Protein AF-A0A640W2N6-F1 (afdb_monomer)

Foldseek 3Di:
DPPLVVLQVVLVVLVVVLVVCVVVVPDDPVVSVVSCVVSVVSNVVSVVVVPPPDPPPCDVVNVVVVVVVD

Structure (mmCIF, N/CA/C/O backbone):
data_AF-A0A640W2N6-F1
#
_entry.id   AF-A0A640W2N6-F1
#
loop_
_atom_site.group_PDB
_atom_site.id
_atom_site.type_symbol
_atom_site.label_atom_id
_atom_site.label_alt_id
_atom_site.label_comp_id
_atom_site.label_asym_id
_atom_site.label_entity_id
_atom_site.label_seq_id
_atom_site.pdbx_PDB_ins_code
_atom_site.Cartn_x
_atom_site.Cartn_y
_atom_site.Cartn_z
_atom_site.occupancy
_atom_site.B_iso_or_equiv
_atom_site.auth_seq_id
_atom_site.auth_comp_id
_atom_site.auth_asym_id
_atom_site.auth_atom_id
_atom_site.pdbx_PDB_model_num
ATOM 1 N N . MET A 1 1 ? 20.556 -1.960 -3.375 1.00 50.00 1 MET A N 1
ATOM 2 C CA . MET A 1 1 ? 19.292 -2.742 -3.363 1.00 50.00 1 MET A CA 1
ATOM 3 C C . MET A 1 1 ? 18.247 -2.022 -4.212 1.00 50.00 1 MET A C 1
ATOM 5 O O . MET A 1 1 ? 18.045 -0.830 -4.017 1.00 50.00 1 MET A O 1
ATOM 9 N N . LYS A 1 2 ? 17.649 -2.695 -5.205 1.00 49.44 2 LYS A N 1
ATOM 10 C CA . LYS A 1 2 ? 16.704 -2.088 -6.163 1.00 49.44 2 LYS A CA 1
ATOM 11 C C . LYS A 1 2 ? 15.475 -1.532 -5.418 1.00 49.44 2 LYS A C 1
ATOM 13 O O . LYS A 1 2 ? 14.730 -2.295 -4.807 1.00 49.44 2 LYS A O 1
ATOM 18 N N . LYS A 1 3 ? 15.280 -0.209 -5.507 1.00 55.28 3 LYS A N 1
ATOM 19 C CA . LYS A 1 3 ? 14.236 0.612 -4.862 1.00 55.28 3 LYS A CA 1
ATOM 20 C C . LYS A 1 3 ? 12.793 0.044 -4.837 1.00 55.28 3 LYS A C 1
ATOM 22 O O . LYS A 1 3 ? 12.156 0.253 -3.808 1.00 55.28 3 LYS A O 1
ATOM 27 N N . PRO A 1 4 ? 12.270 -0.718 -5.828 1.00 60.41 4 PRO A N 1
ATOM 28 C CA . PRO A 1 4 ? 10.884 -1.216 -5.773 1.00 60.41 4 PRO A CA 1
ATOM 29 C C . PRO A 1 4 ? 10.555 -2.095 -4.557 1.00 60.41 4 PRO A C 1
ATOM 31 O O . PRO A 1 4 ? 9.421 -2.092 -4.095 1.00 60.41 4 PRO A O 1
ATOM 34 N N . LYS A 1 5 ? 11.533 -2.813 -3.983 1.00 63.72 5 LYS A N 1
ATOM 35 C CA . LYS A 1 5 ? 11.252 -3.736 -2.869 1.00 63.72 5 LYS A CA 1
ATOM 36 C C . LYS A 1 5 ? 10.911 -3.036 -1.549 1.00 63.72 5 LYS A C 1
ATOM 38 O O . LYS A 1 5 ? 10.206 -3.618 -0.736 1.00 63.72 5 LYS A O 1
ATOM 43 N N . ARG A 1 6 ? 11.396 -1.808 -1.318 1.00 68.75 6 ARG A N 1
ATOM 44 C CA . ARG A 1 6 ? 11.142 -1.089 -0.054 1.00 68.75 6 ARG A CA 1
ATOM 45 C C . ARG A 1 6 ? 9.682 -0.656 0.078 1.00 68.75 6 ARG A C 1
ATOM 47 O O . ARG A 1 6 ? 9.129 -0.796 1.157 1.00 68.75 6 ARG A O 1
ATOM 54 N N . HIS A 1 7 ? 9.064 -0.213 -1.017 1.00 71.50 7 HIS A N 1
ATOM 55 C CA . HIS A 1 7 ? 7.671 0.249 -1.023 1.00 71.50 7 HIS A CA 1
ATOM 56 C C . HIS A 1 7 ? 6.668 -0.873 -0.733 1.00 71.50 7 HIS A C 1
ATOM 58 O O . HIS A 1 7 ? 5.675 -0.652 -0.044 1.00 71.50 7 HIS A O 1
ATOM 64 N N . LEU A 1 8 ? 6.963 -2.089 -1.198 1.00 70.81 8 LEU A N 1
ATOM 65 C CA . LEU A 1 8 ? 6.183 -3.281 -0.868 1.00 70.81 8 LEU A CA 1
ATOM 66 C C . LEU A 1 8 ? 6.275 -3.634 0.614 1.00 70.81 8 LEU A C 1
ATOM 68 O O . LEU A 1 8 ? 5.261 -3.940 1.226 1.00 70.81 8 LEU A O 1
ATOM 72 N N . ILE A 1 9 ? 7.474 -3.546 1.198 1.00 77.69 9 ILE A N 1
ATOM 73 C CA . ILE A 1 9 ? 7.678 -3.812 2.626 1.00 77.69 9 ILE A CA 1
ATOM 74 C C . ILE A 1 9 ? 6.898 -2.797 3.468 1.00 77.69 9 ILE A C 1
ATOM 76 O O . ILE A 1 9 ? 6.171 -3.195 4.370 1.00 77.69 9 ILE A O 1
ATOM 80 N N . THR A 1 10 ? 6.976 -1.501 3.151 1.00 77.88 10 THR A N 1
ATOM 81 C CA . THR A 1 10 ? 6.186 -0.479 3.860 1.00 77.88 10 THR A CA 1
ATOM 82 C C . THR A 1 10 ? 4.684 -0.670 3.685 1.00 77.88 10 THR A C 1
ATOM 84 O O . THR A 1 10 ? 3.945 -0.514 4.652 1.00 77.88 10 THR A O 1
ATOM 87 N N . ALA A 1 11 ? 4.224 -1.048 2.490 1.00 78.12 11 ALA A N 1
ATOM 88 C CA . ALA A 1 11 ? 2.812 -1.333 2.249 1.00 78.12 11 ALA A CA 1
ATOM 89 C C . ALA A 1 11 ? 2.330 -2.550 3.059 1.00 78.12 11 ALA A C 1
ATOM 91 O O . ALA A 1 11 ? 1.250 -2.513 3.642 1.00 78.12 11 ALA A O 1
ATOM 92 N N . PHE A 1 12 ? 3.157 -3.593 3.159 1.00 80.25 12 PHE A N 1
ATOM 93 C CA . PHE A 1 12 ? 2.866 -4.779 3.960 1.00 80.25 12 PHE A CA 1
ATOM 94 C C . PHE A 1 12 ? 2.806 -4.465 5.460 1.00 80.25 12 PHE A C 1
ATOM 96 O O . PHE A 1 12 ? 1.889 -4.907 6.144 1.00 80.25 12 PHE A O 1
ATOM 103 N N . ILE A 1 13 ? 3.741 -3.652 5.964 1.00 84.88 13 ILE A N 1
ATOM 104 C CA . ILE A 1 13 ? 3.741 -3.201 7.363 1.00 84.88 13 ILE A CA 1
ATOM 105 C C . ILE A 1 13 ? 2.478 -2.383 7.664 1.00 84.88 13 ILE A C 1
ATOM 107 O O . ILE A 1 13 ? 1.821 -2.639 8.668 1.00 84.88 13 ILE A O 1
ATOM 111 N N . LEU A 1 14 ? 2.103 -1.444 6.787 1.00 83.62 14 LEU A N 1
ATOM 112 C CA . LEU A 1 14 ? 0.874 -0.652 6.935 1.00 83.62 14 LEU A CA 1
ATOM 113 C C . LEU A 1 14 ? -0.376 -1.535 6.994 1.00 83.62 14 LEU A C 1
ATOM 115 O O . LEU A 1 14 ? -1.233 -1.325 7.850 1.00 83.62 14 LEU A O 1
ATOM 119 N N . LEU A 1 15 ? -0.459 -2.541 6.120 1.00 82.62 15 LEU A N 1
ATOM 120 C CA . LEU A 1 15 ? -1.565 -3.496 6.116 1.00 82.62 15 LEU A CA 1
ATOM 121 C C . LEU A 1 15 ? -1.616 -4.302 7.423 1.00 82.62 15 L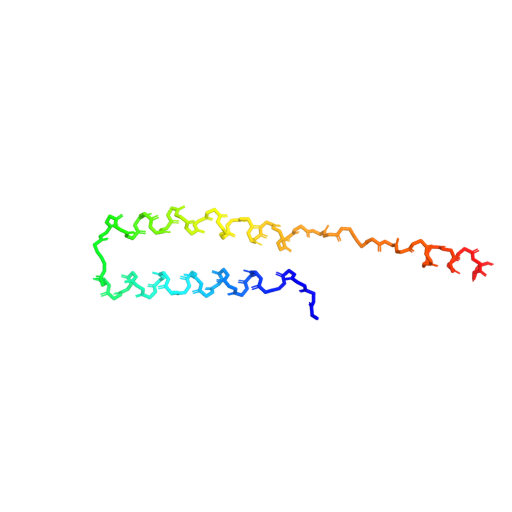EU A C 1
ATOM 123 O O . LEU A 1 15 ? -2.681 -4.455 8.015 1.00 82.62 15 LEU A O 1
ATOM 127 N N . PHE A 1 16 ? -0.466 -4.782 7.900 1.00 85.06 16 PHE A N 1
ATOM 128 C CA . PHE A 1 16 ? -0.380 -5.561 9.135 1.00 85.06 16 PHE A CA 1
ATOM 129 C C . PHE A 1 16 ? -0.801 -4.747 10.366 1.00 85.06 16 PHE A C 1
ATOM 131 O O . PHE A 1 16 ? -1.565 -5.232 11.199 1.00 85.06 16 PHE A O 1
ATOM 138 N N . VAL A 1 17 ? -0.364 -3.488 10.451 1.00 85.38 17 VAL A N 1
ATOM 139 C CA . VAL A 1 17 ? -0.772 -2.566 11.520 1.00 85.38 17 VAL A CA 1
ATOM 140 C C . VAL A 1 17 ? -2.279 -2.304 11.469 1.00 85.38 17 VAL A C 1
ATOM 142 O O . VAL A 1 17 ? -2.931 -2.354 12.509 1.00 85.38 17 VAL A O 1
ATOM 145 N N . ALA A 1 18 ? -2.850 -2.093 10.280 1.00 78.75 18 ALA A N 1
ATOM 146 C CA . ALA A 1 18 ? -4.290 -1.887 10.129 1.00 78.75 18 ALA A CA 1
ATOM 147 C C . ALA A 1 18 ? -5.109 -3.108 10.595 1.00 78.75 18 ALA A C 1
ATOM 149 O O . ALA A 1 18 ? -6.109 -2.945 11.290 1.00 78.75 18 ALA A O 1
ATOM 150 N N . ILE A 1 19 ? -4.658 -4.328 10.281 1.00 82.88 19 ILE A N 1
ATOM 151 C CA . ILE A 1 19 ? -5.308 -5.574 10.725 1.00 82.88 19 ILE A CA 1
ATOM 152 C C . ILE A 1 19 ? -5.233 -5.732 12.249 1.00 82.88 19 ILE A C 1
ATOM 154 O O . ILE A 1 19 ? -6.219 -6.117 12.875 1.00 82.88 19 ILE A O 1
ATOM 158 N N . LEU A 1 20 ? -4.086 -5.426 12.863 1.00 83.88 20 LEU A N 1
ATOM 159 C CA . LEU A 1 20 ? -3.946 -5.4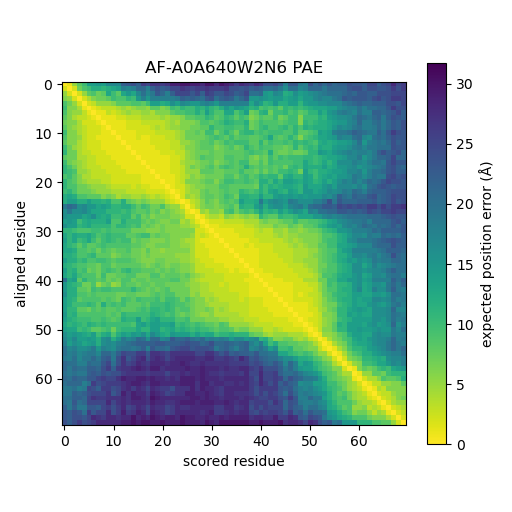91 14.320 1.00 83.88 20 LEU A CA 1
ATOM 160 C C . LEU A 1 20 ? -4.882 -4.509 15.026 1.00 83.88 20 LEU A C 1
ATOM 162 O O . LEU A 1 20 ? -5.536 -4.885 15.995 1.00 83.88 20 LEU A O 1
ATOM 166 N N . ILE A 1 21 ? -4.983 -3.278 14.523 1.00 80.31 21 ILE A N 1
ATOM 167 C CA . ILE A 1 21 ? -5.907 -2.271 15.057 1.00 80.31 21 ILE A CA 1
ATOM 168 C C . ILE A 1 21 ? -7.354 -2.781 15.003 1.00 80.31 21 ILE A C 1
ATOM 170 O O . ILE A 1 21 ? -8.056 -2.692 16.013 1.00 80.31 21 ILE A O 1
ATOM 174 N N . TYR A 1 22 ? -7.745 -3.388 13.877 1.00 72.25 22 TYR A N 1
ATOM 175 C CA . TYR A 1 22 ? -9.076 -3.967 13.683 1.00 72.25 22 TYR A CA 1
ATOM 176 C C . TYR A 1 22 ? -9.402 -5.075 14.693 1.00 72.25 22 TYR A C 1
ATOM 178 O O . TYR A 1 22 ? -10.480 -5.097 15.287 1.00 72.25 22 TYR A O 1
ATOM 186 N N . ILE A 1 23 ? -8.456 -5.987 14.941 1.00 77.25 23 ILE A N 1
ATOM 187 C CA . ILE A 1 23 ? -8.657 -7.106 15.875 1.00 77.25 23 ILE A CA 1
ATOM 188 C C . ILE A 1 23 ? -8.814 -6.611 17.315 1.00 77.25 23 ILE A C 1
ATOM 190 O O . ILE A 1 23 ? -9.638 -7.139 18.062 1.00 77.25 23 ILE A O 1
ATOM 194 N N . ILE A 1 24 ? -8.036 -5.602 17.713 1.00 81.38 24 ILE A N 1
ATOM 195 C CA . ILE A 1 24 ? -8.038 -5.111 19.096 1.00 81.38 24 ILE A CA 1
ATOM 196 C C . ILE A 1 24 ? -9.242 -4.176 19.349 1.00 81.38 24 ILE A C 1
ATOM 198 O O . ILE A 1 24 ? -9.522 -3.849 20.499 1.00 81.38 24 ILE A O 1
ATOM 202 N N . LYS A 1 25 ? -9.998 -3.775 18.307 1.00 72.62 25 LYS A N 1
ATOM 203 C CA . LYS A 1 25 ? -11.123 -2.819 18.392 1.00 72.62 25 LYS A CA 1
ATOM 204 C C . LYS A 1 25 ? -10.763 -1.554 19.180 1.00 72.62 25 LYS A C 1
ATOM 206 O O . LYS A 1 25 ? -11.569 -1.020 19.938 1.00 72.62 25 LYS A O 1
ATOM 211 N N . ILE A 1 26 ? -9.526 -1.082 19.018 1.00 68.94 26 ILE A N 1
ATOM 212 C CA . ILE A 1 26 ? -9.029 0.121 19.709 1.00 68.94 26 ILE A CA 1
ATOM 213 C C . ILE A 1 26 ? -9.769 1.368 19.219 1.00 68.94 26 ILE A C 1
ATOM 215 O O . ILE A 1 26 ? -9.839 2.371 19.927 1.00 68.94 26 ILE A O 1
ATOM 219 N N . ILE A 1 27 ? -10.295 1.319 17.995 1.00 74.06 27 ILE A N 1
ATOM 220 C CA . ILE A 1 27 ? -10.797 2.482 17.285 1.00 74.06 27 ILE A CA 1
ATOM 221 C C . ILE A 1 27 ? -12.250 2.249 16.864 1.00 74.06 27 ILE A C 1
ATOM 223 O O . ILE A 1 27 ? -12.654 1.143 16.517 1.00 74.06 27 ILE A O 1
ATOM 227 N N . ASP A 1 28 ? -13.035 3.324 16.897 1.00 81.56 28 ASP A N 1
ATOM 228 C CA . ASP A 1 28 ? -14.407 3.349 16.407 1.00 81.56 28 ASP A CA 1
ATOM 229 C C . ASP A 1 28 ? -14.467 3.046 14.895 1.00 81.56 28 ASP A C 1
ATOM 231 O O . ASP A 1 28 ? -13.628 3.507 14.110 1.00 81.56 28 ASP A O 1
ATOM 235 N N . TRP 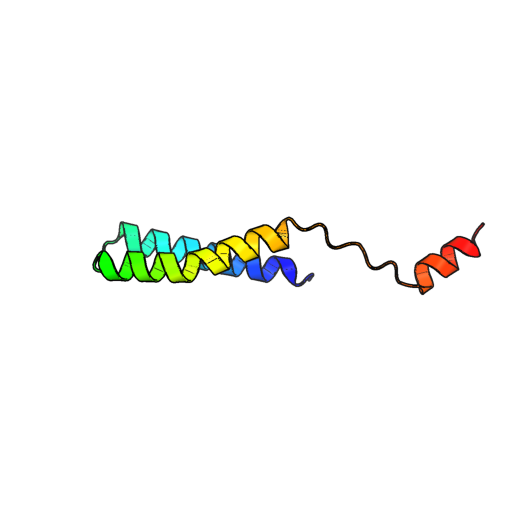A 1 29 ? -15.491 2.307 14.468 1.00 78.50 29 TRP A N 1
ATOM 236 C CA . TRP A 1 29 ? -15.593 1.730 13.116 1.00 78.50 29 TRP A CA 1
ATOM 237 C C . TRP A 1 29 ? -15.509 2.782 11.996 1.00 78.50 29 TRP A C 1
ATOM 239 O O . TRP A 1 29 ? -15.009 2.516 10.903 1.00 78.50 29 TRP A O 1
ATOM 249 N N . LYS A 1 30 ? -15.965 4.013 12.268 1.00 83.00 30 LYS A N 1
ATOM 250 C CA . LYS A 1 30 ? -15.913 5.135 11.316 1.00 83.00 30 LYS A CA 1
ATOM 251 C C . LYS A 1 30 ? -14.479 5.527 10.966 1.00 83.00 30 LYS A C 1
ATOM 253 O O . LYS A 1 30 ? -14.188 5.845 9.815 1.00 83.00 30 LYS A O 1
ATOM 258 N N . ILE A 1 31 ? -13.590 5.516 11.956 1.00 81.88 31 ILE A N 1
ATOM 259 C CA . ILE A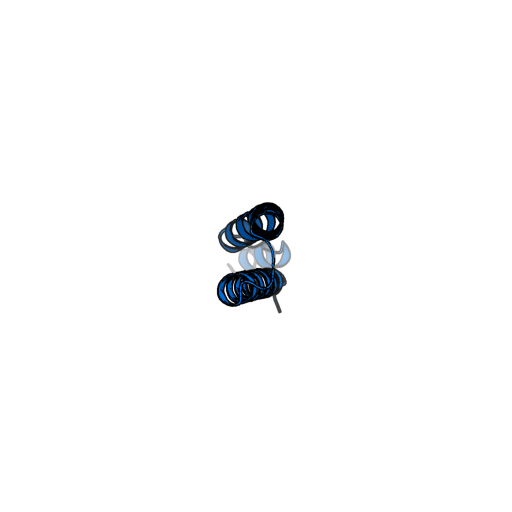 1 31 ? -12.187 5.901 11.778 1.00 81.88 31 ILE A CA 1
ATOM 260 C C . ILE A 1 31 ? -11.433 4.768 11.073 1.00 81.88 31 ILE A C 1
ATOM 262 O O . ILE A 1 31 ? -10.594 5.050 10.221 1.00 81.88 31 ILE A O 1
ATOM 266 N N . GLU A 1 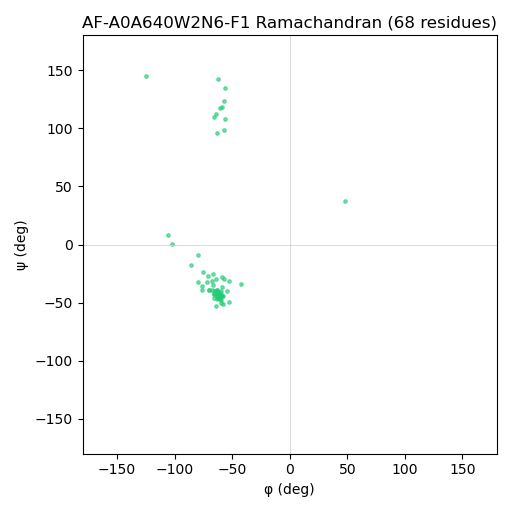32 ? -11.766 3.504 11.347 1.00 77.94 32 GLU A N 1
ATOM 267 C CA . GLU A 1 32 ? -11.197 2.356 10.623 1.00 77.94 32 GLU A CA 1
ATOM 268 C C . GLU A 1 32 ? -11.507 2.400 9.126 1.00 77.94 32 GLU A C 1
ATOM 270 O O . GLU A 1 32 ? -10.603 2.243 8.303 1.00 77.94 32 GLU A O 1
ATOM 275 N N . VAL A 1 33 ? -12.765 2.670 8.762 1.00 82.19 33 VAL A N 1
ATOM 276 C CA . VAL A 1 33 ? -13.176 2.811 7.357 1.00 82.19 33 VAL A CA 1
ATOM 277 C C . VAL A 1 33 ? -12.427 3.962 6.685 1.00 82.19 33 VAL A C 1
ATOM 279 O O . VAL A 1 33 ? -11.937 3.805 5.565 1.00 82.19 33 VAL A O 1
ATOM 282 N N . LEU A 1 34 ? -12.272 5.096 7.376 1.00 86.25 34 LEU A N 1
ATOM 283 C CA . LEU A 1 34 ? -11.504 6.234 6.869 1.00 86.25 34 LEU A CA 1
ATOM 284 C C . LEU A 1 34 ? -10.032 5.858 6.617 1.00 86.25 34 LEU A C 1
ATOM 286 O O . LEU A 1 34 ? -9.481 6.186 5.566 1.00 86.25 34 LEU A O 1
ATOM 290 N N . LEU A 1 35 ? -9.410 5.131 7.550 1.00 83.19 35 LEU A N 1
ATOM 291 C CA . LEU A 1 35 ? -8.033 4.638 7.445 1.00 83.19 35 LEU A CA 1
ATOM 292 C C . LEU A 1 35 ? -7.865 3.672 6.267 1.00 83.19 35 LEU A C 1
ATOM 294 O O . LEU A 1 35 ? -6.921 3.805 5.486 1.00 83.19 35 LEU A O 1
ATOM 298 N N . LEU A 1 36 ? -8.800 2.734 6.102 1.00 81.62 36 LEU A N 1
ATOM 299 C CA . LEU A 1 36 ? -8.809 1.781 4.993 1.00 81.62 36 LEU A CA 1
ATOM 300 C C . LEU A 1 36 ? -8.923 2.484 3.640 1.00 81.62 36 LEU A C 1
ATOM 302 O O . LEU A 1 36 ? -8.147 2.171 2.739 1.00 81.62 36 LEU A O 1
ATOM 306 N N . ILE A 1 37 ? -9.818 3.469 3.509 1.00 87.56 37 ILE A N 1
ATOM 307 C CA . ILE A 1 37 ? -9.961 4.276 2.285 1.00 87.56 37 ILE A CA 1
ATOM 308 C C . ILE A 1 37 ? -8.64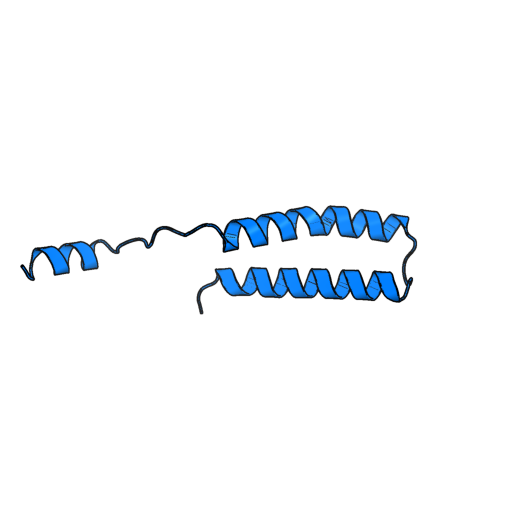8 4.989 1.936 1.00 87.56 37 ILE A C 1
ATOM 310 O O . ILE A 1 37 ? -8.302 5.097 0.762 1.00 87.56 37 ILE A O 1
ATOM 314 N N . LEU A 1 38 ? -7.896 5.442 2.941 1.00 84.19 38 LEU A N 1
ATOM 315 C CA . LEU A 1 38 ? -6.638 6.168 2.755 1.00 84.19 38 LEU A CA 1
ATOM 316 C C . LEU A 1 38 ? -5.473 5.238 2.373 1.00 84.19 38 LEU A C 1
ATOM 318 O O . LEU A 1 38 ? -4.657 5.577 1.515 1.00 84.19 38 LEU A O 1
ATOM 322 N N . ILE A 1 39 ? -5.407 4.046 2.973 1.00 82.81 39 ILE A N 1
ATOM 323 C CA . ILE A 1 39 ? -4.339 3.061 2.730 1.00 82.81 39 ILE A CA 1
ATOM 324 C C . ILE A 1 39 ? -4.577 2.276 1.425 1.00 82.81 39 ILE A C 1
ATOM 326 O O . ILE A 1 39 ? -3.619 1.915 0.731 1.00 82.81 39 ILE A O 1
ATOM 330 N N . PHE A 1 40 ? -5.835 2.034 1.051 1.00 85.00 40 PHE A N 1
ATOM 331 C CA . PHE A 1 40 ? -6.218 1.251 -0.127 1.00 85.00 40 PHE A CA 1
ATOM 332 C C . PHE A 1 40 ? -5.570 1.703 -1.454 1.00 85.00 40 PHE A C 1
ATOM 334 O O . PHE A 1 40 ? -4.996 0.851 -2.146 1.00 85.00 40 PHE A O 1
ATOM 341 N N . PRO A 1 41 ? -5.589 2.996 -1.842 1.00 85.38 41 PRO A N 1
ATOM 342 C CA . PRO A 1 41 ? -4.952 3.435 -3.081 1.00 85.38 41 PRO A CA 1
ATOM 343 C C . PRO A 1 41 ? -3.437 3.215 -3.043 1.00 85.38 41 PRO A C 1
ATOM 345 O O . PRO A 1 41 ? -2.862 2.751 -4.027 1.00 85.38 41 PRO A O 1
ATOM 348 N N . TYR A 1 42 ? -2.788 3.454 -1.899 1.00 82.62 42 TYR A N 1
ATOM 349 C CA . TYR A 1 42 ? -1.350 3.223 -1.744 1.00 82.62 42 TYR A CA 1
ATOM 350 C C . TYR A 1 42 ? -0.978 1.747 -1.948 1.00 82.62 42 TYR A C 1
ATOM 352 O O . TYR A 1 42 ? -0.046 1.438 -2.696 1.00 82.62 42 TYR A O 1
ATOM 360 N N . LEU A 1 43 ? -1.733 0.830 -1.336 1.00 80.62 43 LEU A N 1
ATOM 361 C CA . LEU A 1 43 ? -1.565 -0.614 -1.526 1.00 80.62 43 LEU A CA 1
ATOM 362 C C . LEU A 1 4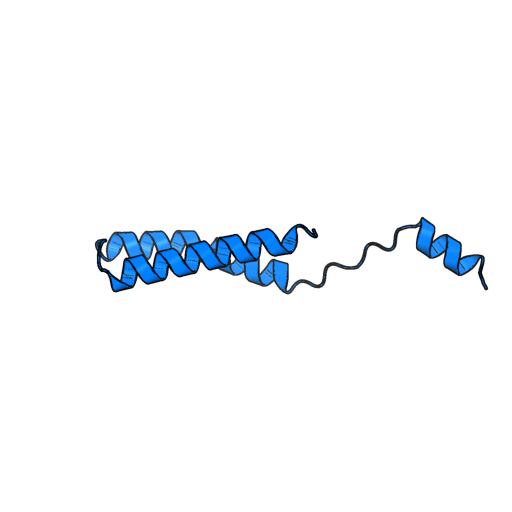3 ? -1.756 -1.022 -2.986 1.00 80.62 43 LEU A C 1
ATOM 364 O O . LEU A 1 43 ? -0.913 -1.726 -3.544 1.00 80.62 43 LEU A O 1
ATOM 368 N N . SER A 1 44 ? -2.832 -0.537 -3.605 1.00 82.50 44 SER A N 1
ATOM 369 C CA . SER A 1 44 ? -3.182 -0.848 -4.991 1.00 82.50 44 SER A CA 1
ATOM 370 C C . SER A 1 44 ? -2.061 -0.444 -5.948 1.00 82.50 44 SER A C 1
ATOM 372 O O . SER A 1 44 ? -1.564 -1.274 -6.711 1.00 82.50 44 SER A O 1
ATOM 374 N N . PHE A 1 45 ? -1.577 0.797 -5.852 1.00 81.00 45 PHE A N 1
ATOM 375 C CA . PHE A 1 45 ? -0.454 1.259 -6.667 1.00 81.00 45 PHE A CA 1
ATOM 376 C C . PHE A 1 45 ? 0.833 0.481 -6.379 1.00 81.00 45 PHE A C 1
ATOM 378 O O . PHE A 1 45 ? 1.536 0.116 -7.319 1.00 81.00 45 PHE A O 1
ATOM 385 N N . SER A 1 46 ? 1.137 0.172 -5.116 1.00 80.31 46 SER A N 1
ATOM 386 C CA . SER A 1 46 ? 2.338 -0.595 -4.752 1.00 80.31 46 SER A CA 1
ATOM 387 C C . SER A 1 46 ? 2.356 -1.987 -5.406 1.00 80.31 46 SER A C 1
ATOM 389 O O . SER A 1 46 ? 3.373 -2.395 -5.977 1.00 80.31 46 SER A O 1
ATOM 391 N N . ILE A 1 47 ? 1.215 -2.685 -5.416 1.00 78.25 47 ILE A N 1
ATOM 392 C CA . ILE A 1 47 ? 1.058 -3.990 -6.080 1.00 78.25 47 ILE A CA 1
ATOM 393 C C . ILE A 1 47 ? 1.198 -3.851 -7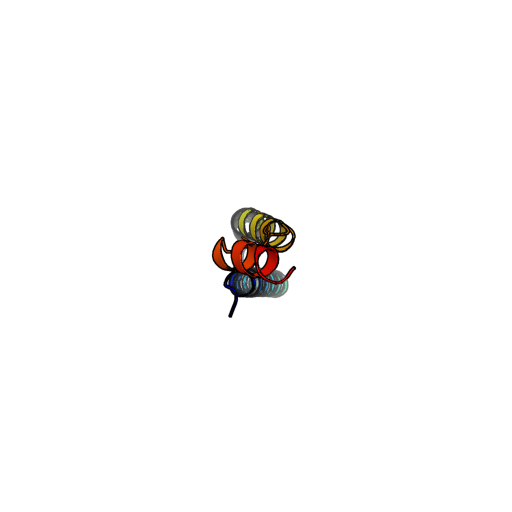.600 1.00 78.25 47 ILE A C 1
ATOM 395 O O . ILE A 1 47 ? 1.930 -4.621 -8.228 1.00 78.25 47 ILE A O 1
ATOM 399 N N . ILE A 1 48 ? 0.544 -2.849 -8.195 1.00 80.81 48 ILE A N 1
ATOM 400 C CA . ILE A 1 48 ? 0.618 -2.584 -9.637 1.00 80.81 48 ILE A CA 1
ATOM 401 C C . ILE A 1 48 ? 2.070 -2.313 -10.056 1.00 80.81 48 ILE A C 1
ATOM 403 O O . ILE A 1 48 ? 2.585 -2.976 -10.957 1.00 80.81 48 ILE A O 1
ATOM 407 N N . PHE A 1 49 ? 2.774 -1.411 -9.370 1.00 74.62 49 PHE A N 1
ATOM 408 C CA . PHE A 1 49 ? 4.175 -1.096 -9.666 1.00 74.62 49 PHE A CA 1
ATOM 409 C C . PHE A 1 49 ? 5.126 -2.272 -9.436 1.00 74.62 49 PHE A C 1
ATOM 411 O O . PHE A 1 49 ? 6.140 -2.376 -10.127 1.00 74.62 49 PHE A O 1
ATOM 418 N N . SER A 1 50 ? 4.811 -3.169 -8.502 1.00 72.50 50 SER A N 1
ATOM 419 C CA . SER A 1 50 ? 5.571 -4.407 -8.311 1.00 72.50 50 SER A CA 1
ATOM 420 C C . SER A 1 50 ? 5.424 -5.372 -9.486 1.00 72.50 50 SER A C 1
ATOM 422 O O . SER A 1 50 ? 6.397 -6.016 -9.880 1.00 72.50 50 SER A O 1
ATOM 424 N N . ASN A 1 51 ? 4.218 -5.473 -10.044 1.00 72.81 51 ASN A N 1
ATOM 425 C CA . ASN A 1 51 ? 3.909 -6.402 -11.130 1.00 72.81 51 ASN A CA 1
ATOM 426 C C . ASN A 1 51 ? 4.240 -5.846 -12.520 1.00 72.81 51 ASN A C 1
ATOM 428 O O . ASN A 1 51 ? 4.383 -6.614 -13.474 1.00 72.81 51 ASN A O 1
ATOM 432 N N . ILE A 1 52 ? 4.420 -4.530 -12.651 1.00 78.56 52 ILE A N 1
ATOM 433 C CA . ILE A 1 52 ? 4.920 -3.927 -13.884 1.00 78.56 52 ILE A CA 1
ATOM 434 C C . ILE A 1 52 ? 6.355 -4.415 -14.129 1.00 78.56 52 ILE A C 1
ATOM 436 O O . ILE A 1 52 ? 7.304 -4.063 -13.423 1.00 78.56 52 ILE A O 1
ATOM 440 N N . LYS A 1 53 ? 6.531 -5.216 -15.187 1.00 59.53 53 LYS A N 1
ATOM 441 C CA . LYS A 1 53 ? 7.851 -5.537 -15.737 1.00 59.53 53 LYS A CA 1
ATOM 442 C C . LYS A 1 53 ? 8.473 -4.246 -16.253 1.00 59.53 53 LYS A C 1
ATOM 444 O O . LYS A 1 53 ? 8.221 -3.836 -17.382 1.00 59.53 53 LYS A O 1
ATOM 449 N N . VAL A 1 54 ? 9.305 -3.613 -15.429 1.00 64.19 54 VAL A N 1
ATOM 450 C CA . VAL A 1 54 ? 10.114 -2.476 -15.869 1.00 64.19 54 VAL A CA 1
ATOM 451 C C . VAL A 1 54 ? 10.987 -2.964 -17.030 1.00 64.19 54 VAL A C 1
ATOM 453 O O . VAL A 1 54 ? 11.784 -3.890 -16.823 1.00 64.19 54 VAL A O 1
ATOM 456 N N . PRO A 1 55 ? 10.860 -2.399 -18.246 1.00 56.25 55 PRO A N 1
ATOM 457 C CA . PRO A 1 55 ? 11.750 -2.759 -19.334 1.00 56.25 55 PRO A CA 1
ATOM 458 C C . PRO A 1 55 ? 13.177 -2.489 -18.862 1.00 56.25 55 PRO A C 1
ATOM 460 O O . PRO A 1 55 ? 13.499 -1.388 -18.409 1.00 56.25 55 PRO A O 1
ATOM 463 N N . LYS A 1 56 ? 14.041 -3.513 -18.905 1.00 56.94 56 LYS A N 1
ATOM 464 C CA . LYS A 1 56 ? 15.472 -3.324 -18.653 1.00 56.94 56 LYS A CA 1
ATOM 465 C C . LYS A 1 56 ? 15.940 -2.270 -19.648 1.00 56.94 56 LYS A C 1
ATOM 467 O O . LYS A 1 56 ? 16.024 -2.557 -20.840 1.00 56.94 56 LYS A O 1
ATOM 472 N N . LYS A 1 57 ? 16.233 -1.064 -19.156 1.00 55.47 57 LYS A N 1
ATOM 473 C CA . LYS A 1 57 ? 16.944 -0.037 -19.913 1.00 55.47 57 LYS A CA 1
ATOM 474 C C . LYS A 1 57 ? 18.268 -0.690 -20.317 1.00 55.47 57 LYS A C 1
ATOM 476 O O . LYS A 1 57 ? 19.144 -0.870 -19.475 1.00 55.47 57 LYS A O 1
ATOM 481 N N . LYS A 1 58 ? 18.365 -1.191 -21.552 1.00 53.75 58 LYS A N 1
ATOM 482 C CA . LYS A 1 58 ? 19.642 -1.651 -22.093 1.00 53.75 58 LYS A CA 1
ATOM 483 C C . LYS A 1 58 ? 20.481 -0.388 -22.187 1.00 53.75 58 LYS A C 1
ATOM 485 O O . LYS A 1 58 ? 20.143 0.508 -22.957 1.00 53.75 58 LYS A O 1
ATOM 490 N N . ASN A 1 59 ? 21.497 -0.268 -21.340 1.00 59.28 59 ASN A N 1
ATOM 491 C CA . ASN A 1 59 ? 22.441 0.832 -21.454 1.00 59.28 59 ASN A CA 1
ATOM 492 C C . ASN A 1 59 ? 23.022 0.777 -22.874 1.00 59.28 59 ASN A C 1
ATOM 494 O O . ASN A 1 59 ? 23.361 -0.306 -23.348 1.00 59.28 59 ASN A O 1
ATOM 498 N N . ALA A 1 60 ? 23.108 1.914 -23.570 1.00 60.03 60 ALA A N 1
ATOM 499 C CA . ALA A 1 60 ? 23.594 1.961 -24.954 1.00 60.03 60 ALA A CA 1
ATOM 500 C C . ALA A 1 60 ? 24.966 1.270 -25.111 1.00 60.03 60 ALA A C 1
ATOM 502 O O . ALA A 1 60 ? 25.225 0.607 -26.110 1.00 60.03 60 ALA A O 1
ATOM 503 N N . ILE A 1 61 ? 25.786 1.329 -24.059 1.00 57.59 61 ILE A N 1
ATOM 504 C CA . ILE A 1 61 ? 27.095 0.678 -23.942 1.00 57.59 61 ILE A CA 1
ATOM 505 C C . ILE A 1 61 ? 27.004 -0.856 -24.088 1.00 57.59 61 ILE A C 1
ATOM 507 O O . ILE A 1 61 ? 27.823 -1.449 -24.788 1.00 57.59 61 ILE A O 1
ATOM 511 N N . ASP A 1 62 ? 25.983 -1.505 -23.514 1.00 57.94 62 ASP A N 1
ATOM 512 C CA . ASP A 1 62 ? 25.794 -2.963 -23.629 1.00 57.94 62 ASP A CA 1
ATOM 513 C C . ASP A 1 62 ? 25.332 -3.376 -25.035 1.00 57.94 62 ASP A C 1
ATOM 515 O O . ASP A 1 62 ? 25.674 -4.454 -25.524 1.00 57.94 62 ASP A O 1
ATOM 519 N N . VAL A 1 63 ? 24.556 -2.517 -25.706 1.00 60.31 63 VAL A N 1
ATOM 520 C CA . VAL A 1 63 ? 24.109 -2.753 -27.090 1.00 60.31 63 VAL A CA 1
ATOM 521 C C . VAL A 1 63 ? 25.281 -2.624 -28.063 1.00 60.31 63 VAL A C 1
ATOM 523 O O . VAL A 1 63 ? 25.392 -3.425 -28.990 1.00 60.31 63 VAL A O 1
ATOM 526 N N . ILE A 1 64 ? 26.165 -1.650 -27.830 1.00 60.59 64 ILE A N 1
ATOM 527 C CA . ILE A 1 64 ? 27.390 -1.430 -28.605 1.00 60.59 64 ILE A CA 1
ATOM 528 C C . ILE A 1 64 ? 28.336 -2.621 -28.434 1.00 60.59 64 ILE A C 1
ATOM 530 O O . ILE A 1 64 ? 28.697 -3.239 -29.430 1.00 60.59 64 ILE A O 1
ATOM 534 N N . ARG A 1 65 ? 28.659 -3.032 -27.198 1.00 60.28 65 ARG A N 1
ATOM 535 C CA . ARG A 1 65 ? 29.574 -4.162 -26.942 1.00 60.28 65 ARG A CA 1
ATOM 536 C C . ARG A 1 65 ? 29.145 -5.449 -27.657 1.00 60.28 65 ARG A C 1
ATOM 538 O O . ARG A 1 65 ? 29.999 -6.129 -28.208 1.00 60.28 65 ARG A O 1
ATOM 545 N N . LYS A 1 66 ? 27.841 -5.754 -27.704 1.00 59.62 66 LYS A N 1
ATOM 546 C CA . LYS A 1 66 ? 27.323 -6.934 -28.420 1.00 59.62 66 LYS A CA 1
ATOM 547 C C . LYS A 1 66 ? 27.492 -6.840 -29.942 1.00 59.62 66 LYS A C 1
ATOM 549 O O . LYS A 1 66 ? 27.641 -7.864 -30.591 1.00 59.62 66 LYS A O 1
ATOM 554 N N . ARG A 1 67 ? 27.442 -5.630 -30.506 1.00 59.16 67 ARG A N 1
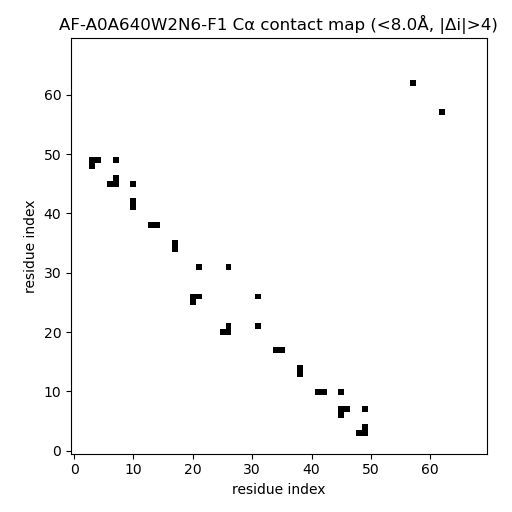ATOM 555 C CA . ARG A 1 67 ? 27.572 -5.396 -31.952 1.00 59.16 67 ARG A CA 1
ATOM 556 C C . ARG A 1 67 ? 29.021 -5.527 -32.442 1.00 59.16 67 ARG A C 1
ATOM 558 O O . ARG A 1 67 ? 29.222 -5.804 -33.611 1.00 59.16 67 ARG A O 1
ATOM 565 N N . TYR A 1 68 ? 29.995 -5.335 -31.553 1.00 59.88 68 TYR A N 1
ATOM 566 C CA . TYR A 1 68 ? 31.431 -5.453 -31.845 1.00 59.88 68 TYR A CA 1
ATOM 567 C C . TYR A 1 68 ? 32.055 -6.770 -31.350 1.00 59.88 68 TYR A C 1
ATOM 569 O O . TYR A 1 68 ? 33.257 -6.964 -31.489 1.00 59.88 68 TYR A O 1
ATOM 577 N N . SER A 1 69 ? 31.263 -7.658 -30.738 1.00 58.03 69 SER A N 1
ATOM 578 C CA . SER A 1 69 ? 31.690 -8.998 -30.308 1.00 58.03 69 SER A CA 1
ATOM 579 C C . SER A 1 69 ? 31.146 -10.123 -31.202 1.00 58.03 69 SER A C 1
ATOM 581 O O . SER A 1 69 ? 31.233 -11.289 -30.823 1.00 58.03 69 SER A O 1
ATOM 583 N N . THR A 1 70 ? 30.513 -9.766 -32.319 1.00 53.59 70 THR A N 1
ATOM 584 C CA . THR A 1 70 ? 30.148 -10.631 -33.454 1.00 53.59 70 THR A CA 1
ATOM 585 C C . THR A 1 70 ? 30.940 -10.163 -34.651 1.00 53.59 70 THR A C 1
ATOM 587 O O . THR A 1 70 ? 31.482 -11.028 -35.361 1.00 53.59 70 THR A O 1
#

Radius of gyration: 20.32 Å; Cα contacts (8 Å, |Δi|>4): 20; chains: 1; bounding box: 48×17×53 Å

Secondary structure (DSSP, 8-state):
--THHHHHHHHHHHHHHHHHHHHHT-S-HHHHHHHHHHHHHHHHHHHHHHHS-------HHHHHHHHS--

Sequence (70 aa):
MKKPKRHLITAFILLFVAILIYIIKIIDWKIEVLLLILIFPYLSFSIIFSNIKVPKKKNAIDVIRKRYST

pLDDT: mean 72.51, std 11.15, range [49.44, 87.56]

Solvent-accessible surface area (backbone atoms only — not comparable to full-atom values): 4279 Å² total; per-residue (Å²): 131,77,70,75,60,58,56,46,52,53,43,51,51,53,51,52,53,53,52,51,46,59,73,68,58,79,60,60,70,71,58,52,53,53,50,49,64,64,48,46,60,56,45,52,51,42,52,51,62,68,68,51,79,73,77,78,78,73,53,69,68,62,58,49,53,57,67,75,73,110

Mean predicted aligned error: 12.59 Å